Protein AF-A0A8S3YFK4-F1 (afdb_monomer_lite)

Sequence (84 aa):
CPVGRYGDDCSGLCPVNCGGSGCNISGFCYECEDGFFGEQCDKNCSSTCANSRCDMITGKCFSCLGNLTGDFCTSGSLTKQHGI

Organism: NCBI:txid100452

Secondary structure (DSSP, 8-state):
--TTEESTTS-EEPPTTB-TT-B-TTS-BSSBPTTEESTTS-EEPPTTBGGG-B-TTT--BSSBSTTEESTTS-EE--------

Foldseek 3Di:
DPAQFAEPVRPHGAQPQQPPRTAYNVNFHPHGHQQAADRRSPDGAAPQAVSSHADRHPSFRPHGDDQFDDRRSPRRPPPPPDDD

pLDDT: mean 89.65, std 12.4, range [48.25, 97.5]

Radius of gyration: 17.3 Å; chains: 1; bounding box: 48×17×52 Å

Structure (mmCIF, N/CA/C/O backbone):
data_AF-A0A8S3YFK4-F1
#
_entry.id   AF-A0A8S3YFK4-F1
#
loop_
_atom_site.group_PDB
_atom_site.id
_atom_site.type_symbol
_atom_site.label_atom_id
_atom_site.label_alt_id
_atom_site.label_comp_id
_atom_site.label_asym_id
_atom_site.label_entity_id
_atom_site.label_seq_id
_atom_site.pdbx_PDB_ins_code
_atom_site.Cartn_x
_atom_site.Cartn_y
_atom_site.Cartn_z
_atom_site.occupancy
_atom_site.B_iso_or_equiv
_atom_site.auth_seq_id
_atom_site.auth_comp_id
_atom_site.auth_asym_id
_atom_site.auth_atom_id
_atom_site.pdbx_PDB_model_num
ATOM 1 N N . CYS A 1 1 ? 8.308 -5.857 -18.522 1.00 87.50 1 CYS A N 1
ATOM 2 C CA . CYS A 1 1 ? 9.483 -6.171 -17.688 1.00 87.50 1 CYS A CA 1
ATOM 3 C C . CYS A 1 1 ? 9.384 -7.591 -17.153 1.00 87.50 1 CYS A C 1
ATOM 5 O O . CYS A 1 1 ? 8.273 -8.116 -17.135 1.00 87.50 1 CYS A O 1
ATOM 7 N N . PRO A 1 2 ? 10.500 -8.229 -16.749 1.00 90.19 2 PRO A N 1
ATOM 8 C CA . PRO A 1 2 ? 10.441 -9.443 -15.934 1.00 90.19 2 PRO A CA 1
ATOM 9 C C . PRO A 1 2 ? 9.544 -9.225 -14.709 1.00 90.19 2 PRO A C 1
ATOM 11 O O . PRO A 1 2 ? 9.443 -8.095 -14.226 1.00 90.19 2 PRO A O 1
ATOM 14 N N . VAL A 1 3 ? 8.904 -10.286 -14.210 1.00 87.00 3 VAL A N 1
ATOM 15 C CA . VAL A 1 3 ? 8.060 -10.205 -13.004 1.00 87.00 3 VAL A CA 1
ATOM 16 C C . VAL A 1 3 ? 8.868 -9.586 -11.857 1.00 87.00 3 VAL A C 1
ATOM 18 O O . VAL A 1 3 ? 10.026 -9.948 -11.647 1.00 87.00 3 VAL A O 1
ATOM 21 N N . GLY A 1 4 ? 8.271 -8.620 -11.155 1.00 90.88 4 GLY A N 1
ATOM 22 C CA . GLY A 1 4 ? 8.927 -7.882 -10.071 1.00 90.88 4 GLY A CA 1
ATOM 23 C C . GLY A 1 4 ? 9.740 -6.657 -10.507 1.00 90.88 4 GLY A C 1
ATOM 24 O O . GLY A 1 4 ? 10.412 -6.062 -9.667 1.00 90.88 4 GLY A O 1
ATOM 25 N N . ARG A 1 5 ? 9.700 -6.254 -11.786 1.00 95.50 5 ARG A N 1
ATOM 26 C CA . ARG A 1 5 ? 10.374 -5.045 -12.296 1.00 95.50 5 ARG A CA 1
ATOM 27 C C . ARG A 1 5 ? 9.430 -4.114 -13.060 1.00 95.50 5 ARG A C 1
ATOM 29 O O . ARG A 1 5 ? 8.477 -4.589 -13.673 1.00 95.50 5 ARG A O 1
ATOM 36 N N . TYR A 1 6 ? 9.737 -2.816 -13.084 1.00 96.62 6 TYR A N 1
ATOM 37 C CA . TYR A 1 6 ? 8.968 -1.781 -13.793 1.00 96.62 6 TYR A CA 1
ATOM 38 C C . TYR A 1 6 ? 9.859 -0.686 -14.410 1.00 96.62 6 TYR A C 1
ATOM 40 O O . TYR A 1 6 ? 11.073 -0.674 -14.198 1.00 96.62 6 TYR A O 1
ATOM 48 N N . GLY A 1 7 ? 9.248 0.227 -15.170 1.00 96.81 7 GLY A N 1
ATOM 49 C CA . GLY A 1 7 ? 9.912 1.322 -15.881 1.00 96.81 7 GLY A CA 1
ATOM 50 C C . GLY A 1 7 ? 10.272 0.977 -17.327 1.00 96.81 7 GLY A C 1
ATOM 51 O O . GLY A 1 7 ? 10.296 -0.195 -17.710 1.00 96.81 7 GLY A O 1
ATOM 52 N N . ASP A 1 8 ? 10.570 2.003 -18.124 1.00 96.62 8 ASP A N 1
ATOM 53 C CA . ASP A 1 8 ? 10.867 1.868 -19.560 1.00 96.62 8 ASP A CA 1
ATOM 54 C C . ASP A 1 8 ? 12.099 0.988 -19.839 1.00 96.62 8 ASP A C 1
ATOM 56 O O . ASP A 1 8 ? 12.169 0.318 -20.869 1.00 96.62 8 ASP A O 1
ATOM 60 N N . ASP A 1 9 ? 13.049 0.945 -18.901 1.00 96.44 9 ASP A N 1
ATOM 61 C CA . ASP A 1 9 ? 14.265 0.127 -18.955 1.00 96.44 9 ASP A CA 1
ATOM 62 C C . ASP A 1 9 ? 14.237 -1.085 -18.002 1.00 96.44 9 ASP A C 1
ATOM 64 O O . ASP A 1 9 ? 15.216 -1.827 -17.900 1.00 96.44 9 ASP A O 1
ATOM 68 N N . CYS A 1 10 ? 13.122 -1.311 -17.298 1.00 96.19 10 CYS A N 1
ATOM 69 C CA . CYS A 1 10 ? 12.966 -2.371 -16.298 1.00 96.19 10 CYS A CA 1
ATOM 70 C C . CYS A 1 10 ? 13.988 -2.337 -15.143 1.00 96.19 10 CYS A C 1
ATOM 72 O O . CYS A 1 10 ? 14.232 -3.364 -14.489 1.00 96.19 10 CYS A O 1
ATOM 74 N N . SER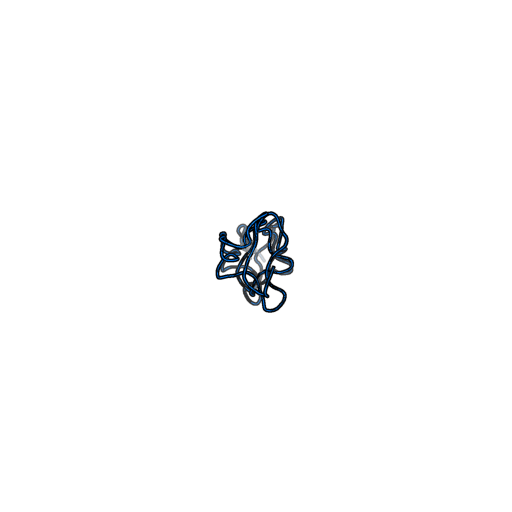 A 1 11 ? 14.600 -1.182 -14.879 1.00 97.12 11 SER A N 1
ATOM 75 C CA . SER A 1 11 ? 15.557 -1.014 -13.782 1.00 97.12 11 SER A CA 1
ATOM 76 C C . SER A 1 11 ? 14.876 -0.943 -12.411 1.00 97.12 11 SER A C 1
ATOM 78 O O . SER A 1 11 ? 15.456 -1.412 -11.427 1.00 97.12 11 SER A O 1
ATOM 80 N N . GLY A 1 12 ? 13.637 -0.440 -12.352 1.00 96.62 12 GLY A N 1
ATOM 81 C CA . GLY A 1 12 ? 12.840 -0.330 -11.132 1.00 96.62 12 GLY A CA 1
ATOM 82 C C . GLY A 1 12 ? 12.392 -1.691 -10.602 1.00 96.62 12 GLY A C 1
ATOM 83 O O . GLY A 1 12 ? 12.041 -2.580 -11.376 1.00 96.62 12 GLY A O 1
ATOM 84 N N . LEU A 1 13 ? 12.396 -1.862 -9.279 1.00 95.75 13 LEU A N 1
ATOM 85 C CA . LEU A 1 13 ? 11.863 -3.046 -8.594 1.00 95.75 13 LEU A CA 1
ATOM 86 C C . LEU A 1 13 ? 10.449 -2.763 -8.102 1.00 95.75 13 LEU A C 1
ATOM 88 O O . LEU A 1 13 ? 10.228 -1.719 -7.494 1.00 95.75 13 LEU A O 1
ATOM 92 N N . CYS A 1 14 ? 9.517 -3.691 -8.315 1.00 96.62 14 CYS A N 1
ATOM 93 C CA . CYS A 1 14 ? 8.174 -3.554 -7.759 1.00 96.62 14 CYS A CA 1
ATOM 94 C C . CYS A 1 14 ? 8.224 -3.357 -6.232 1.00 96.62 14 CYS A C 1
ATOM 96 O O . CYS A 1 14 ? 9.090 -3.947 -5.576 1.00 96.62 14 CYS A O 1
ATOM 98 N N . PRO A 1 15 ? 7.302 -2.557 -5.666 1.00 96.19 15 PRO A N 1
ATOM 99 C CA . PRO A 1 15 ? 7.148 -2.437 -4.221 1.00 96.19 15 PRO A CA 1
ATOM 100 C C . PRO A 1 15 ? 7.042 -3.800 -3.525 1.00 96.19 15 PRO A C 1
ATOM 102 O O . PRO A 1 15 ? 6.432 -4.733 -4.046 1.00 96.19 15 PRO A O 1
ATOM 105 N N . VAL A 1 16 ? 7.633 -3.904 -2.333 1.00 93.56 16 VAL A N 1
ATOM 106 C CA . VAL A 1 16 ? 7.816 -5.182 -1.618 1.00 93.56 16 VAL A CA 1
ATOM 107 C C . VAL A 1 16 ? 6.516 -5.843 -1.163 1.00 93.56 16 VAL A C 1
ATOM 109 O O . VAL A 1 16 ? 6.507 -7.054 -1.002 1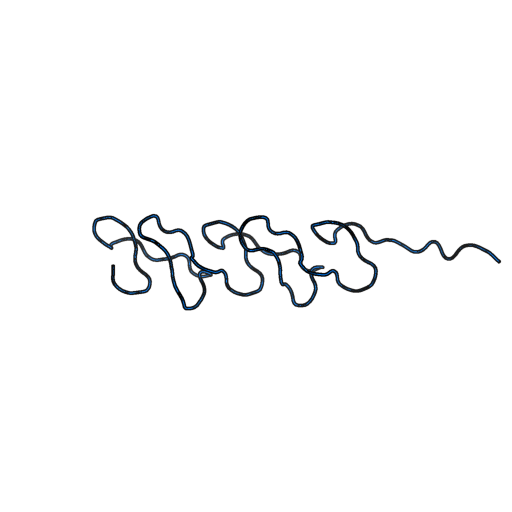.00 93.56 16 VAL A O 1
ATOM 112 N N . ASN A 1 17 ? 5.438 -5.070 -1.001 1.00 95.88 17 ASN A N 1
ATOM 113 C CA . ASN A 1 17 ? 4.126 -5.573 -0.582 1.00 95.88 17 ASN A CA 1
ATOM 114 C C . ASN A 1 17 ? 3.129 -5.656 -1.751 1.00 95.88 17 ASN A C 1
ATOM 116 O O . ASN A 1 17 ? 1.924 -5.797 -1.524 1.00 95.88 17 ASN A O 1
ATOM 120 N N . CYS A 1 18 ? 3.593 -5.518 -3.002 1.00 95.06 18 CYS A N 1
ATOM 121 C CA . CYS A 1 18 ? 2.781 -5.975 -4.123 1.00 95.06 18 CYS A CA 1
ATOM 122 C C . CYS A 1 18 ? 2.646 -7.497 -3.998 1.00 95.06 18 CYS A C 1
ATOM 124 O O . CYS A 1 18 ? 3.658 -8.182 -3.848 1.00 95.06 18 CYS A O 1
ATOM 126 N N . GLY A 1 19 ? 1.428 -8.031 -4.090 1.00 88.12 19 GLY A N 1
ATOM 127 C CA . GLY A 1 19 ? 1.212 -9.477 -4.034 1.00 88.12 19 GLY A CA 1
ATOM 128 C C . GLY A 1 19 ? 1.843 -10.225 -5.217 1.00 88.12 19 GLY A C 1
ATOM 129 O O . GLY A 1 19 ? 2.563 -9.659 -6.046 1.00 88.12 19 GLY A O 1
ATOM 130 N N . GLY A 1 20 ? 1.552 -11.523 -5.331 1.00 83.06 20 GLY A N 1
ATOM 131 C CA . GLY A 1 20 ? 2.205 -12.422 -6.296 1.00 83.06 20 GLY A CA 1
ATOM 132 C C . GLY A 1 20 ? 2.101 -11.990 -7.766 1.00 83.06 20 GLY A C 1
ATOM 133 O O . GLY A 1 20 ? 2.941 -12.377 -8.579 1.00 83.06 20 GLY A O 1
ATOM 134 N N . SER A 1 21 ? 1.117 -11.157 -8.106 1.00 85.50 21 SER A N 1
ATOM 135 C CA . SER A 1 21 ? 0.935 -10.598 -9.451 1.00 85.50 21 SER A CA 1
ATOM 136 C C . SER A 1 21 ? 1.918 -9.467 -9.811 1.00 85.50 21 SER A C 1
ATOM 138 O O . SER A 1 21 ? 2.057 -9.130 -10.989 1.00 85.50 21 SER A O 1
ATOM 140 N N . GLY A 1 22 ? 2.629 -8.883 -8.840 1.00 92.38 22 GLY A N 1
ATOM 141 C CA . GLY A 1 22 ? 3.608 -7.813 -9.056 1.00 92.38 22 GLY A CA 1
ATOM 142 C C . GLY A 1 22 ? 2.986 -6.442 -9.357 1.00 92.38 22 GLY A C 1
ATOM 143 O O . GLY A 1 22 ? 1.923 -6.093 -8.841 1.00 92.38 22 GLY A O 1
ATOM 144 N N . CYS A 1 23 ? 3.670 -5.643 -10.180 1.00 96.38 23 CYS A N 1
ATOM 145 C CA . CYS A 1 23 ? 3.300 -4.262 -10.492 1.00 96.38 23 CYS A CA 1
ATOM 146 C C . CYS A 1 23 ? 3.300 -3.961 -12.001 1.00 96.38 23 CYS A C 1
ATOM 148 O O . CYS A 1 23 ? 3.874 -4.698 -12.809 1.00 96.38 23 CYS A O 1
ATOM 150 N N . ASN A 1 24 ? 2.630 -2.875 -12.389 1.00 95.56 24 ASN A N 1
ATOM 151 C CA . ASN A 1 24 ? 2.570 -2.384 -13.762 1.00 95.56 24 ASN A CA 1
ATOM 152 C C . ASN A 1 24 ? 3.842 -1.611 -14.160 1.00 95.56 24 ASN A C 1
ATOM 154 O O . ASN A 1 24 ? 4.762 -1.441 -13.365 1.00 95.56 24 ASN A O 1
ATOM 158 N N . ILE A 1 25 ? 3.895 -1.109 -15.401 1.00 95.75 25 ILE A N 1
ATOM 159 C CA . ILE A 1 25 ? 5.071 -0.391 -15.925 1.00 95.75 25 ILE A CA 1
ATOM 160 C C . ILE A 1 25 ? 5.385 0.913 -15.170 1.00 95.75 25 ILE A C 1
ATOM 162 O O . ILE A 1 25 ? 6.534 1.342 -15.162 1.00 95.75 25 ILE A O 1
ATOM 166 N N . SER A 1 26 ? 4.391 1.506 -14.506 1.00 95.88 26 SER A N 1
ATOM 167 C CA . SER A 1 26 ? 4.524 2.699 -13.662 1.00 95.88 26 SER A CA 1
ATOM 168 C C . SER A 1 26 ? 4.887 2.371 -12.208 1.00 95.88 26 SER A C 1
ATOM 170 O O . SER A 1 26 ? 5.060 3.289 -11.414 1.00 95.88 26 SER A O 1
ATOM 172 N N . GLY A 1 27 ? 4.997 1.088 -11.850 1.00 95.56 27 GLY A N 1
ATOM 173 C CA . GLY A 1 27 ? 5.292 0.642 -10.489 1.00 95.56 27 GLY A CA 1
ATOM 174 C C . GLY A 1 27 ? 4.062 0.463 -9.594 1.00 95.56 27 GLY A C 1
ATOM 175 O O . GLY A 1 27 ? 4.227 0.165 -8.415 1.00 95.56 27 GLY A O 1
ATOM 176 N N . PHE A 1 28 ? 2.839 0.598 -10.122 1.00 96.38 28 PHE A N 1
ATOM 177 C CA . PHE A 1 28 ? 1.622 0.379 -9.332 1.00 96.38 28 PHE A CA 1
ATOM 178 C C . PHE A 1 28 ? 1.310 -1.104 -9.197 1.00 96.38 28 PHE A C 1
ATOM 180 O O . PHE A 1 28 ? 1.281 -1.827 -10.195 1.00 96.38 28 PHE A O 1
ATOM 187 N N . CYS A 1 29 ? 1.067 -1.554 -7.972 1.00 96.56 29 CYS A N 1
ATOM 188 C CA . CYS A 1 29 ? 0.737 -2.939 -7.681 1.00 96.56 29 CYS A CA 1
ATOM 189 C C . CYS A 1 29 ? -0.630 -3.310 -8.271 1.00 96.56 29 CYS A C 1
ATOM 191 O O . CYS A 1 29 ? -1.583 -2.532 -8.197 1.00 96.56 29 CYS A O 1
ATOM 193 N N . TYR A 1 30 ? -0.747 -4.520 -8.821 1.00 95.31 30 TYR A N 1
ATOM 194 C CA . TYR A 1 30 ? -2.049 -5.056 -9.242 1.00 95.31 30 TYR A CA 1
ATOM 195 C C . TYR A 1 30 ? -2.901 -5.507 -8.055 1.00 95.31 30 TYR A C 1
ATOM 197 O O . TYR A 1 30 ? -4.126 -5.467 -8.115 1.00 95.31 30 TYR A O 1
ATOM 205 N N . GLU A 1 31 ? -2.236 -5.930 -6.984 1.00 94.69 31 GLU A N 1
ATOM 206 C CA . GLU A 1 31 ? -2.824 -6.342 -5.717 1.00 94.69 31 GLU A CA 1
ATOM 207 C C . GLU A 1 31 ? -1.821 -6.067 -4.591 1.00 94.69 31 GLU A C 1
ATOM 209 O O . GLU A 1 31 ? -0.607 -6.100 -4.820 1.00 94.69 31 GLU A O 1
ATOM 214 N N . CYS A 1 32 ? -2.323 -5.814 -3.386 1.00 96.12 32 CYS A N 1
ATOM 215 C CA . CYS A 1 32 ? -1.501 -5.736 -2.184 1.00 96.12 32 CYS A CA 1
ATOM 216 C C . CYS A 1 32 ? -1.554 -7.049 -1.416 1.00 96.12 32 CYS A C 1
ATOM 218 O O . CYS A 1 32 ? -2.577 -7.736 -1.425 1.00 96.12 32 CYS A O 1
ATOM 220 N N . GLU A 1 33 ? -0.471 -7.367 -0.715 1.00 95.25 33 GLU A N 1
ATOM 221 C CA . GLU A 1 33 ? -0.525 -8.363 0.349 1.00 95.25 33 GLU A CA 1
ATOM 222 C C . GLU A 1 33 ? -1.556 -7.961 1.420 1.00 95.25 33 GLU A C 1
ATOM 224 O O . GLU A 1 33 ? -1.804 -6.772 1.659 1.00 95.25 33 GLU A O 1
ATOM 229 N N . ASP A 1 34 ? -2.163 -8.957 2.073 1.00 93.56 34 ASP A N 1
ATOM 230 C CA . ASP A 1 34 ? -3.118 -8.715 3.156 1.00 93.56 34 ASP A CA 1
ATOM 231 C C . ASP A 1 34 ? -2.471 -7.847 4.247 1.00 93.56 34 ASP A C 1
ATOM 233 O O . ASP A 1 34 ? -1.376 -8.134 4.732 1.00 93.56 34 ASP A O 1
ATOM 237 N N . GLY A 1 35 ? -3.161 -6.779 4.649 1.00 95.50 35 GLY A N 1
ATOM 238 C CA . GLY A 1 35 ? -2.624 -5.795 5.589 1.00 95.50 35 GLY A CA 1
ATOM 239 C C . GLY A 1 35 ? -2.070 -4.530 4.944 1.00 95.50 35 GLY A C 1
ATOM 240 O O . GLY A 1 35 ? -1.798 -3.586 5.684 1.00 95.50 35 GLY A O 1
ATOM 241 N N . PHE A 1 36 ? -1.967 -4.453 3.613 1.00 97.12 36 PHE A N 1
ATOM 242 C CA . PHE A 1 36 ? -1.436 -3.280 2.916 1.00 97.12 36 PHE A CA 1
ATOM 243 C C . PHE A 1 36 ? -2.416 -2.656 1.919 1.00 97.12 36 PHE A C 1
ATOM 245 O O . PHE A 1 36 ? -3.301 -3.313 1.374 1.00 97.12 36 PHE A O 1
ATOM 252 N N . PHE A 1 37 ? -2.247 -1.357 1.677 1.00 97.50 37 PHE A N 1
ATOM 253 C CA . PHE A 1 37 ? -3.001 -0.590 0.691 1.00 97.50 37 PHE A CA 1
ATOM 254 C C . PHE A 1 37 ? -2.180 0.588 0.138 1.00 97.50 37 PHE A C 1
ATOM 256 O O . PHE A 1 37 ? -1.080 0.886 0.604 1.00 97.50 37 PHE A O 1
ATOM 263 N N . GLY A 1 38 ? -2.746 1.279 -0.847 1.00 97.00 38 GLY A N 1
ATOM 264 C CA . GLY A 1 38 ? -2.108 2.302 -1.664 1.00 97.00 38 GLY A CA 1
ATOM 265 C C . GLY A 1 38 ? -1.691 1.743 -3.024 1.00 97.00 38 GLY A C 1
ATOM 266 O O . GLY A 1 38 ? -1.521 0.539 -3.190 1.00 97.00 38 GLY A O 1
ATOM 267 N N . GLU A 1 39 ? -1.471 2.625 -4.000 1.00 96.62 39 GLU A N 1
ATOM 268 C CA . GLU A 1 39 ? -1.041 2.234 -5.355 1.00 96.62 39 GLU A CA 1
ATOM 269 C C . GLU A 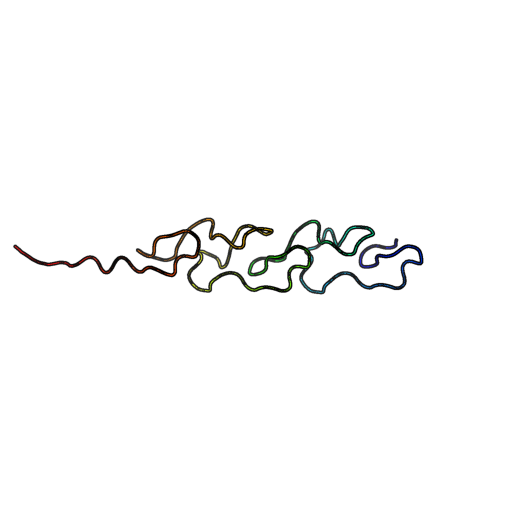1 39 ? 0.272 1.433 -5.355 1.00 96.62 39 GLU A C 1
ATOM 271 O O . GLU A 1 39 ? 0.524 0.655 -6.270 1.00 96.62 39 GLU A O 1
ATOM 276 N N . GLN A 1 40 ? 1.095 1.608 -4.319 1.00 95.94 40 GLN A N 1
ATOM 277 C CA . GLN A 1 40 ? 2.365 0.909 -4.119 1.00 95.94 40 GLN A CA 1
ATOM 278 C C . GLN A 1 40 ? 2.353 -0.018 -2.891 1.00 95.94 40 GLN A C 1
ATOM 280 O O . GLN A 1 40 ? 3.407 -0.509 -2.494 1.00 95.94 40 GLN A O 1
ATOM 285 N N . CYS A 1 41 ? 1.189 -0.254 -2.274 1.00 97.12 41 CYS A N 1
ATOM 286 C CA . CYS A 1 41 ? 1.047 -1.095 -1.078 1.00 97.12 41 CYS A CA 1
ATOM 287 C C . CYS A 1 41 ? 1.992 -0.690 0.075 1.00 97.12 41 CYS A C 1
ATOM 289 O O . CYS A 1 41 ? 2.514 -1.520 0.818 1.00 97.12 41 CYS A O 1
ATOM 291 N N . ASP A 1 42 ? 2.243 0.611 0.211 1.00 96.75 42 ASP A N 1
ATOM 292 C CA . ASP A 1 42 ? 3.175 1.208 1.168 1.00 96.75 42 ASP A CA 1
ATOM 293 C C . ASP A 1 42 ? 2.495 1.637 2.478 1.00 96.75 42 ASP A C 1
ATOM 295 O O . ASP A 1 42 ? 3.163 2.018 3.443 1.00 96.75 42 ASP A O 1
ATOM 299 N N . LYS A 1 43 ? 1.162 1.554 2.541 1.00 96.88 43 LYS A N 1
ATOM 300 C CA . LYS A 1 43 ? 0.361 1.907 3.716 1.00 96.88 43 LYS A CA 1
ATOM 301 C C . LYS A 1 43 ? -0.225 0.660 4.354 1.00 96.88 43 LYS A C 1
ATOM 303 O O . LYS A 1 43 ? 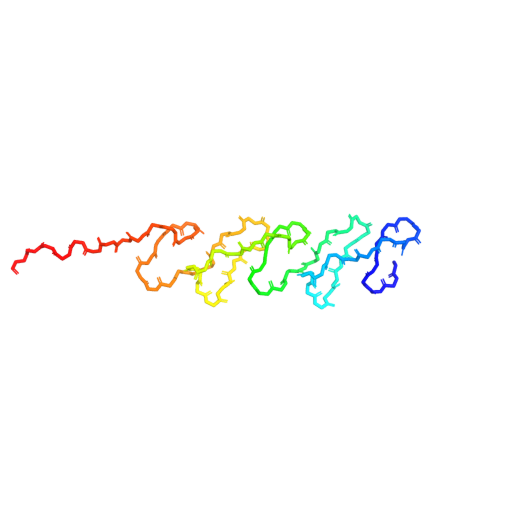-0.549 -0.300 3.671 1.00 96.88 43 LYS A O 1
ATOM 308 N N . ASN A 1 44 ? -0.399 0.697 5.672 1.00 96.25 44 ASN A N 1
ATOM 309 C CA . ASN A 1 44 ? -0.929 -0.427 6.441 1.00 96.25 44 ASN A CA 1
ATOM 310 C C . ASN A 1 44 ? -2.433 -0.258 6.668 1.00 96.25 44 ASN A C 1
ATOM 312 O O . ASN A 1 44 ? -2.867 0.805 7.117 1.00 96.25 44 ASN A O 1
ATOM 316 N N . CYS A 1 45 ? -3.212 -1.310 6.424 1.00 96.00 45 CYS A N 1
ATOM 317 C CA . CYS A 1 45 ? -4.601 -1.394 6.857 1.00 96.00 45 CYS A CA 1
ATOM 318 C C . CYS A 1 45 ? -4.705 -1.138 8.369 1.00 96.00 45 CYS A C 1
ATOM 320 O O . CYS A 1 45 ? -3.783 -1.430 9.136 1.00 96.00 45 CYS A O 1
ATOM 322 N N . SER A 1 46 ? -5.854 -0.627 8.820 1.00 94.12 46 SER A N 1
ATOM 323 C CA . SER A 1 46 ? -6.100 -0.492 10.256 1.00 94.12 46 SER A CA 1
ATOM 324 C C . SER A 1 46 ? -6.016 -1.861 10.939 1.00 94.12 46 SER A C 1
ATOM 326 O O . SER A 1 46 ? -6.623 -2.828 10.476 1.00 94.12 46 SER A O 1
ATOM 328 N N . SER A 1 47 ? -5.335 -1.941 12.084 1.00 92.06 47 SER A N 1
ATOM 329 C CA . SER A 1 47 ? -5.262 -3.166 12.899 1.00 92.06 47 SER A CA 1
ATOM 330 C C . SER A 1 47 ? -6.622 -3.598 13.461 1.00 92.06 47 SER A C 1
ATOM 332 O O . SER A 1 47 ? -6.766 -4.703 13.978 1.00 92.06 47 SER A O 1
ATOM 334 N N . THR A 1 48 ? -7.629 -2.730 13.350 1.00 93.00 48 THR A N 1
ATOM 335 C CA . THR A 1 48 ? -9.019 -3.000 13.712 1.00 93.00 48 THR A CA 1
ATOM 336 C C . THR A 1 48 ? -9.874 -3.525 12.555 1.00 93.00 48 THR A C 1
ATOM 338 O O . THR A 1 48 ? -11.036 -3.883 12.779 1.00 93.00 48 THR A O 1
ATOM 341 N N . CYS A 1 49 ? -9.328 -3.603 11.335 1.00 94.75 49 CYS A N 1
ATOM 342 C CA . CYS A 1 49 ? -9.960 -4.331 10.239 1.00 94.75 49 CYS A CA 1
ATOM 343 C C . CYS A 1 49 ? -9.952 -5.836 10.548 1.00 94.75 49 CYS A C 1
ATOM 345 O O . CYS A 1 49 ? -8.948 -6.399 10.988 1.00 94.75 49 CYS A O 1
ATOM 347 N N . ALA A 1 50 ? -11.057 -6.523 10.270 1.00 93.44 50 ALA A N 1
ATOM 348 C CA . ALA A 1 50 ? -11.123 -7.971 10.401 1.00 93.44 50 ALA A CA 1
ATOM 349 C C . ALA A 1 50 ? -10.141 -8.651 9.432 1.00 93.44 50 ALA A C 1
ATOM 351 O O . ALA A 1 50 ? -10.078 -8.296 8.254 1.00 93.44 50 ALA A O 1
ATOM 352 N N . ASN A 1 51 ? -9.381 -9.630 9.936 1.00 90.62 51 ASN A N 1
ATOM 353 C CA . ASN A 1 51 ? -8.310 -10.319 9.201 1.00 90.62 51 ASN A CA 1
ATOM 354 C C . ASN A 1 51 ? -7.256 -9.368 8.600 1.00 90.62 51 ASN A C 1
ATOM 356 O O . ASN A 1 51 ? -6.631 -9.713 7.604 1.00 90.62 51 ASN A O 1
ATOM 360 N N . SER A 1 52 ? -7.102 -8.158 9.156 1.00 91.19 52 SER A N 1
ATOM 361 C CA . SER A 1 52 ? -6.221 -7.109 8.622 1.00 91.19 52 SER A CA 1
ATOM 362 C C . SER A 1 52 ? -6.512 -6.734 7.164 1.00 91.19 52 SER A C 1
ATOM 364 O O . SER A 1 52 ? -5.653 -6.188 6.482 1.00 91.19 52 SER A O 1
ATOM 366 N N . ARG A 1 53 ? -7.722 -7.011 6.663 1.00 93.12 53 ARG A N 1
ATOM 367 C CA . ARG A 1 53 ? -8.041 -6.840 5.246 1.00 93.12 53 ARG A CA 1
ATOM 368 C C . ARG A 1 53 ? -8.780 -5.532 4.995 1.00 93.12 53 ARG A C 1
ATOM 370 O O . ARG A 1 53 ? 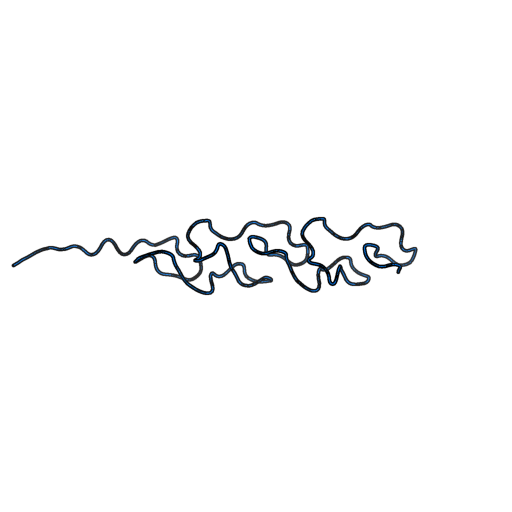-9.841 -5.274 5.574 1.00 93.12 53 ARG A O 1
ATOM 377 N N . CYS A 1 54 ? -8.240 -4.734 4.087 1.00 96.44 54 CYS A N 1
ATOM 378 C CA . CYS A 1 54 ? -8.839 -3.491 3.635 1.00 96.44 54 CYS A CA 1
ATOM 379 C C . CYS A 1 54 ? -8.764 -3.362 2.109 1.00 96.44 54 CYS A C 1
ATOM 381 O O . CYS A 1 54 ? -8.060 -4.117 1.440 1.00 96.44 54 CYS A O 1
ATOM 383 N N . ASP A 1 55 ? -9.543 -2.439 1.556 1.00 96.75 55 ASP A N 1
ATOM 384 C CA . ASP A 1 55 ? -9.528 -2.102 0.141 1.00 96.75 55 ASP A CA 1
ATOM 385 C C . ASP A 1 55 ? -8.151 -1.569 -0.265 1.00 96.75 55 ASP A C 1
ATOM 387 O O . ASP A 1 55 ? -7.639 -0.626 0.341 1.00 96.75 55 ASP A O 1
ATOM 391 N N . MET A 1 56 ? -7.562 -2.158 -1.305 1.00 95.19 56 MET A N 1
ATOM 392 C CA . MET A 1 56 ? -6.169 -1.896 -1.668 1.00 95.19 56 MET A CA 1
ATOM 393 C C . MET A 1 56 ? -5.910 -0.461 -2.142 1.00 95.19 56 MET A C 1
ATOM 395 O O . MET A 1 56 ? -4.766 -0.032 -2.134 1.00 95.19 56 MET A O 1
ATOM 399 N N . ILE A 1 57 ? -6.931 0.295 -2.559 1.00 95.19 57 ILE A N 1
ATOM 400 C CA . ILE A 1 57 ? -6.753 1.676 -3.033 1.00 95.19 57 ILE A CA 1
ATOM 401 C C . ILE A 1 57 ? -7.081 2.667 -1.918 1.00 95.19 57 ILE A C 1
ATOM 403 O O . ILE A 1 57 ? -6.319 3.592 -1.640 1.00 95.19 57 ILE A O 1
ATOM 407 N N . THR A 1 58 ? -8.222 2.474 -1.265 1.00 96.19 58 THR A N 1
ATOM 408 C CA . THR A 1 58 ? -8.788 3.432 -0.311 1.00 96.19 58 THR A CA 1
ATOM 409 C C . THR A 1 58 ? -8.393 3.162 1.138 1.00 96.19 58 THR A C 1
ATOM 411 O O . THR A 1 58 ? -8.500 4.063 1.969 1.00 96.19 58 THR A O 1
ATOM 414 N N . GLY A 1 59 ? -7.953 1.944 1.463 1.00 96.00 59 GLY A N 1
ATOM 415 C CA . GLY A 1 59 ? -7.621 1.521 2.824 1.00 96.00 59 GLY A CA 1
ATOM 416 C C . GLY A 1 59 ? -8.836 1.244 3.713 1.00 96.00 59 GLY A C 1
ATOM 417 O O . GLY A 1 59 ? -8.676 1.030 4.916 1.00 96.00 59 GLY A O 1
ATOM 418 N N . LYS A 1 60 ? -10.056 1.260 3.158 1.00 96.12 60 LYS A N 1
ATOM 419 C CA . LYS A 1 60 ? -11.283 1.004 3.922 1.00 96.12 60 LYS A CA 1
ATOM 420 C C . LYS A 1 60 ? -11.387 -0.464 4.313 1.00 96.12 60 LYS A C 1
ATOM 422 O O . LYS A 1 60 ? -11.219 -1.341 3.472 1.00 96.12 60 LYS A O 1
ATOM 427 N N . CYS A 1 61 ? -11.691 -0.749 5.571 1.00 95.50 61 CYS A N 1
ATOM 428 C CA . CYS A 1 61 ? -11.867 -2.119 6.035 1.00 95.50 61 CYS A CA 1
ATOM 429 C C . CYS A 1 61 ? -13.091 -2.760 5.363 1.00 95.50 61 CYS A C 1
ATOM 431 O O . CYS A 1 61 ? -14.165 -2.162 5.325 1.00 95.50 61 CYS A O 1
ATOM 433 N N . PHE A 1 62 ? -12.965 -4.009 4.908 1.00 94.25 62 PHE A N 1
ATOM 434 C CA . PHE A 1 62 ? -14.128 -4.762 4.414 1.00 94.25 62 PHE A CA 1
ATOM 435 C C . PHE A 1 62 ? -15.076 -5.179 5.545 1.00 94.25 62 PHE A C 1
ATOM 437 O O . PHE A 1 62 ? -16.276 -5.335 5.339 1.00 94.25 62 PHE A O 1
ATOM 444 N N . SER A 1 63 ? -14.527 -5.382 6.741 1.00 93.00 63 SER A N 1
ATOM 445 C CA . SER A 1 63 ? -15.269 -5.672 7.964 1.00 93.00 63 SER A CA 1
ATOM 446 C C . SER A 1 63 ? -14.455 -5.213 9.170 1.00 93.00 63 SER A C 1
ATOM 448 O O . SER A 1 63 ? -13.226 -5.162 9.109 1.00 93.00 63 SER A O 1
ATOM 450 N N . CYS A 1 64 ? -15.132 -4.912 10.274 1.00 93.31 64 CYS A N 1
ATOM 451 C CA . CYS A 1 64 ? -14.507 -4.493 11.523 1.00 93.31 64 CYS A CA 1
ATOM 452 C C . CYS A 1 64 ? -14.391 -5.638 12.528 1.00 93.31 64 CYS A C 1
ATOM 454 O O . CYS A 1 64 ? -15.210 -6.558 12.533 1.00 93.31 64 CYS A O 1
ATOM 456 N N . LEU A 1 65 ? -13.382 -5.570 13.399 1.00 91.62 65 LEU A N 1
ATOM 457 C CA . LEU A 1 65 ? -13.295 -6.444 14.565 1.00 91.62 65 LEU A CA 1
ATOM 458 C C . LEU A 1 65 ? -14.337 -6.037 15.618 1.00 91.62 65 LEU A C 1
ATOM 460 O O . LEU A 1 65 ? -14.445 -4.869 15.992 1.00 91.62 65 LEU A O 1
ATOM 464 N N . GLY A 1 66 ? -15.083 -7.016 16.131 1.00 89.00 66 GLY A N 1
ATOM 465 C CA . GLY A 1 66 ? -16.042 -6.814 17.217 1.00 89.00 66 GLY A CA 1
ATOM 466 C C . GLY A 1 66 ? -17.175 -5.846 16.859 1.00 89.00 66 GLY A C 1
ATOM 467 O O . GLY A 1 66 ? -17.881 -6.041 15.876 1.00 89.00 66 GLY A O 1
ATOM 468 N N . ASN A 1 67 ? -17.365 -4.822 17.693 1.00 85.62 67 ASN A N 1
ATOM 469 C CA . ASN A 1 67 ? -18.407 -3.795 17.560 1.00 85.62 67 ASN A CA 1
ATOM 470 C C . ASN A 1 67 ? -17.872 -2.457 17.017 1.00 85.62 67 ASN A C 1
ATOM 472 O O . ASN A 1 67 ? -18.518 -1.413 17.167 1.00 85.62 67 ASN A O 1
ATOM 476 N N . LEU A 1 68 ? -16.670 -2.465 16.439 1.00 90.38 68 LEU A N 1
ATOM 477 C CA . LEU A 1 68 ? -16.109 -1.288 15.795 1.00 90.38 68 LEU A CA 1
ATOM 478 C C . LEU A 1 68 ? -16.890 -0.981 14.512 1.00 90.38 68 LEU A C 1
ATOM 480 O O . LEU A 1 68 ? -17.444 -1.867 13.864 1.00 90.38 68 LEU A O 1
ATOM 484 N N . THR A 1 69 ? -16.952 0.299 14.165 1.00 88.12 69 THR A N 1
ATOM 485 C CA . THR A 1 69 ? -17.733 0.804 13.033 1.00 88.12 69 THR A CA 1
ATOM 486 C C . THR A 1 69 ? -16.971 1.894 12.281 1.00 88.12 69 THR A C 1
ATOM 488 O O . THR A 1 69 ? -15.958 2.421 12.758 1.00 88.12 69 THR A O 1
ATOM 491 N N . GLY A 1 70 ? -17.481 2.234 11.096 1.00 90.31 70 GLY A N 1
ATOM 492 C CA . GLY A 1 70 ? -16.895 3.218 10.190 1.00 90.31 70 GLY A CA 1
ATOM 493 C C . GLY A 1 70 ? -15.903 2.608 9.200 1.00 90.31 70 GLY A C 1
ATOM 494 O O . GLY A 1 70 ? -15.450 1.478 9.365 1.00 90.31 70 GLY A O 1
ATOM 495 N N . ASP A 1 71 ? -15.543 3.397 8.189 1.00 92.56 71 ASP A N 1
ATOM 496 C CA . ASP A 1 71 ? -14.733 2.969 7.039 1.00 92.56 71 ASP A CA 1
ATOM 497 C C . ASP A 1 71 ? -13.355 2.398 7.415 1.00 92.56 71 ASP A C 1
ATOM 499 O O . ASP A 1 71 ? -12.822 1.556 6.702 1.00 92.56 71 ASP A O 1
ATOM 503 N N . PHE A 1 72 ? -12.786 2.828 8.542 1.00 92.62 72 PHE A N 1
ATOM 504 C CA . PHE A 1 72 ? -11.470 2.390 9.029 1.00 92.62 72 PHE A CA 1
ATOM 505 C C . PHE A 1 72 ? -11.542 1.667 10.380 1.00 92.62 72 PHE A C 1
ATOM 507 O O . PHE A 1 72 ? -10.518 1.455 11.025 1.00 92.62 72 PHE A O 1
ATOM 514 N N . CYS A 1 73 ? -12.752 1.330 10.844 1.00 90.94 73 CYS A N 1
ATOM 515 C CA . CYS A 1 73 ? -12.981 0.664 12.128 1.00 90.94 73 CYS A CA 1
ATOM 516 C C . CYS A 1 73 ? -12.308 1.374 13.319 1.00 90.94 73 CYS A C 1
ATOM 518 O O . CYS A 1 73 ? -11.839 0.732 14.259 1.00 90.94 73 CYS A O 1
ATOM 520 N N . THR A 1 74 ? -12.220 2.705 13.275 1.00 86.19 74 THR A N 1
ATOM 521 C CA . THR A 1 74 ? -11.602 3.534 14.326 1.00 86.19 74 THR A CA 1
ATOM 522 C C . THR A 1 74 ? -12.608 4.008 15.368 1.00 86.19 74 THR A C 1
ATOM 524 O O . THR A 1 74 ? -12.222 4.429 16.455 1.00 86.19 74 THR A O 1
ATOM 527 N N . SER A 1 75 ? -13.905 3.932 15.062 1.00 83.50 75 SER A N 1
ATOM 528 C CA . SER A 1 75 ? -14.972 4.309 15.983 1.00 83.50 75 SER A CA 1
ATOM 529 C C . SER A 1 75 ? -15.535 3.061 16.640 1.00 83.50 75 SER A C 1
ATOM 531 O O . SER A 1 75 ? -16.343 2.332 16.063 1.00 83.50 75 SER A O 1
ATOM 533 N N . GLY A 1 76 ? -15.093 2.808 17.869 1.00 66.81 76 GLY A N 1
ATOM 534 C CA . GLY A 1 76 ? -15.755 1.838 18.720 1.00 66.81 76 GLY A CA 1
ATOM 535 C C . GLY A 1 76 ? -17.120 2.364 19.099 1.00 66.81 76 GLY A C 1
ATOM 536 O O . GLY A 1 76 ? -17.225 3.363 19.811 1.00 66.81 76 GLY A O 1
ATOM 537 N N . SER A 1 77 ? -18.170 1.680 18.652 1.00 62.41 77 SER A N 1
ATOM 538 C CA . SER A 1 77 ? -19.454 1.831 19.308 1.00 62.41 77 SER A CA 1
ATOM 539 C C . SER A 1 77 ? -19.302 1.153 20.663 1.00 62.41 77 SER A C 1
ATOM 541 O O . SER A 1 77 ? -19.607 -0.028 20.813 1.00 62.41 77 SER A O 1
ATOM 543 N N . LEU A 1 78 ? -18.787 1.889 21.658 1.00 55.59 78 LEU A N 1
ATOM 544 C CA . LEU A 1 78 ? -19.100 1.610 23.050 1.00 55.59 78 LEU A CA 1
ATOM 545 C C . LEU A 1 78 ? -20.621 1.575 23.074 1.00 55.59 78 LEU A C 1
ATOM 547 O O . LEU A 1 78 ? -21.276 2.617 23.091 1.00 55.59 78 LEU A O 1
ATOM 551 N N . THR A 1 79 ? -21.202 0.381 23.008 1.00 53.19 79 THR A N 1
ATOM 552 C CA . THR A 1 79 ? -22.551 0.189 23.491 1.00 53.19 79 THR A CA 1
ATOM 553 C C . THR A 1 79 ? -22.503 0.753 2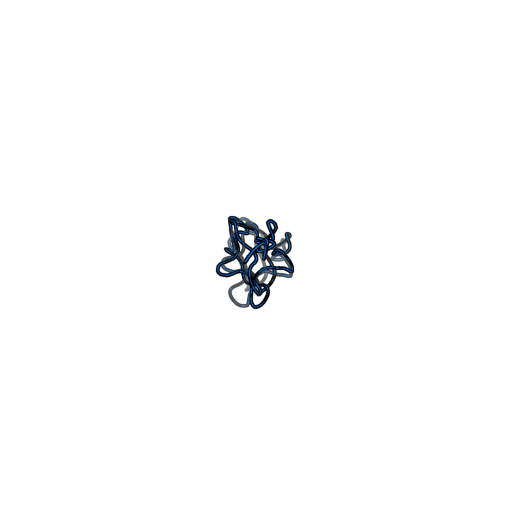4.896 1.00 53.19 79 THR A C 1
ATOM 555 O O . THR A 1 79 ? -21.938 0.137 25.801 1.00 53.19 79 THR A O 1
ATOM 558 N N . LYS A 1 80 ? -23.047 1.959 25.077 1.00 53.84 80 LYS A N 1
ATOM 559 C CA . LYS A 1 80 ? -23.645 2.317 26.345 1.00 53.84 80 LYS A CA 1
ATOM 560 C C . LYS A 1 80 ? -24.676 1.221 26.582 1.00 53.84 80 LYS A C 1
ATOM 562 O O . LYS A 1 80 ? -25.810 1.320 26.134 1.00 53.84 80 LYS A O 1
ATOM 567 N N . GLN A 1 81 ? -24.267 0.149 27.249 1.00 57.53 81 GLN A N 1
ATOM 568 C CA . GLN A 1 81 ? -25.171 -0.523 28.152 1.00 57.53 81 GLN A CA 1
ATOM 569 C C . GLN A 1 81 ? -25.454 0.516 29.228 1.00 57.53 81 GLN A C 1
ATOM 571 O O . GLN A 1 81 ? -24.685 0.695 30.168 1.00 57.53 81 GLN A O 1
ATOM 576 N N . HIS A 1 82 ? -26.515 1.288 29.028 1.00 54.47 82 HIS A N 1
ATOM 577 C CA . HIS A 1 82 ? -27.168 1.929 30.143 1.00 54.47 82 HIS A CA 1
ATOM 578 C C . HIS A 1 82 ? -28.652 1.614 30.094 1.00 54.47 82 HIS A C 1
ATOM 580 O O . HIS A 1 82 ? -29.348 2.051 29.182 1.00 54.47 82 HIS A O 1
ATOM 586 N N . GLY A 1 83 ? -29.079 0.901 31.132 1.00 48.25 83 GLY A N 1
ATOM 587 C CA . GLY A 1 83 ? -30.364 1.113 31.778 1.00 48.25 83 GLY A CA 1
ATOM 588 C C . GLY A 1 83 ? -31.532 0.353 31.176 1.00 48.25 83 GLY A C 1
ATOM 589 O O . GLY A 1 83 ? -32.220 0.880 30.308 1.00 48.25 83 GLY A O 1
ATOM 590 N N . ILE A 1 84 ? -31.808 -0.828 31.729 1.00 48.31 84 ILE A N 1
ATOM 591 C CA . ILE A 1 84 ? -32.783 -0.947 32.828 1.00 48.31 84 ILE A CA 1
ATOM 592 C C . ILE A 1 84 ? -32.227 -1.868 33.912 1.00 48.31 84 ILE A C 1
ATOM 594 O O . ILE A 1 84 ? -31.428 -2.761 33.550 1.00 48.31 84 ILE A O 1
#